Protein AF-A0A918F9F7-F1 (afdb_monomer_lite)

InterPro domains:
  IPR004291 Transposase IS66, central domain [PF03050] (4-45)
  IPR052344 Transposase-related protein [PTHR33678] (3-70)

Radius of gyration: 15.86 Å; chains: 1; bounding box: 32×31×40 Å

pLDDT: mean 92.34, std 6.75, range [60.84, 98.44]

Secondary structure (DSSP, 8-state):
-GGGTTGGGT-TTS-SS-HHHHHHHHHHHHHHHHTT--SSHHHHHHHHHHHHHHHHHHHTT--HHHHHHHT--

Sequence (73 aa):
MLDRVWRFLKDPDSPPTNNAAERSLRTVVMARKVSQCSKHEVGAQTYMRIKSTVETARLRGQDPVAVLTGLMR

Structure (mmCIF, N/CA/C/O backbone):
data_AF-A0A918F9F7-F1
#
_entry.id   AF-A0A918F9F7-F1
#
loop_
_atom_site.group_PDB
_atom_site.id
_atom_site.type_symbol
_atom_site.label_atom_id
_atom_site.label_alt_id
_atom_site.label_comp_id
_atom_site.label_asym_id
_atom_site.label_entity_id
_atom_site.label_seq_id
_atom_site.pdbx_PDB_ins_code
_atom_site.Cartn_x
_atom_site.Cartn_y
_atom_site.Cartn_z
_atom_site.occupancy
_atom_site.B_iso_or_equiv
_atom_site.auth_seq_id
_atom_site.auth_comp_id
_atom_site.auth_asym_id
_atom_site.auth_atom_id
_atom_site.pdbx_PDB_model_num
ATOM 1 N N . MET A 1 1 ? 21.101 -1.817 -4.804 1.00 60.84 1 MET A N 1
ATOM 2 C CA . MET A 1 1 ? 19.921 -0.921 -4.640 1.00 60.84 1 MET A CA 1
ATOM 3 C C . MET A 1 1 ? 19.526 -0.269 -5.965 1.00 60.84 1 MET A C 1
ATOM 5 O O . MET A 1 1 ? 18.346 -0.288 -6.293 1.00 60.84 1 MET A O 1
ATOM 9 N N . LEU A 1 2 ? 20.488 0.236 -6.749 1.00 73.25 2 LEU A N 1
ATOM 10 C CA . LEU A 1 2 ? 20.255 0.830 -8.076 1.00 73.25 2 LEU A CA 1
ATOM 11 C C . LEU A 1 2 ? 19.770 -0.162 -9.149 1.00 73.25 2 LEU A C 1
ATOM 13 O O . LEU A 1 2 ? 19.079 0.252 -10.071 1.00 73.25 2 LEU A O 1
ATOM 17 N N . ASP A 1 3 ? 20.035 -1.466 -9.014 1.00 80.06 3 ASP A N 1
ATOM 18 C CA . ASP A 1 3 ? 19.651 -2.471 -10.026 1.00 80.06 3 ASP A CA 1
ATOM 19 C C . ASP A 1 3 ? 18.148 -2.528 -10.318 1.00 80.06 3 ASP A C 1
ATOM 21 O O . ASP A 1 3 ? 17.742 -2.865 -11.427 1.00 80.06 3 ASP A O 1
ATOM 25 N N . ARG A 1 4 ? 17.305 -2.182 -9.334 1.00 80.00 4 ARG A N 1
ATOM 26 C CA . ARG A 1 4 ? 15.846 -2.143 -9.515 1.00 80.00 4 ARG A CA 1
ATOM 27 C C . ARG A 1 4 ? 15.389 -0.948 -10.347 1.00 80.00 4 ARG A C 1
ATOM 29 O O . ARG A 1 4 ? 14.362 -1.053 -11.005 1.00 80.00 4 ARG A O 1
ATOM 36 N N . VAL A 1 5 ? 16.140 0.154 -10.328 1.00 85.06 5 VAL A N 1
ATOM 37 C CA . VAL A 1 5 ? 15.834 1.356 -11.120 1.00 85.06 5 VAL A CA 1
ATOM 38 C C . VAL A 1 5 ? 15.980 1.044 -12.606 1.00 85.06 5 VAL A C 1
ATOM 40 O O . VAL A 1 5 ? 15.142 1.446 -13.398 1.00 85.06 5 VAL A O 1
ATOM 43 N N . TRP A 1 6 ? 16.980 0.238 -12.968 1.00 89.69 6 TRP A N 1
ATOM 44 C CA . TRP A 1 6 ? 17.279 -0.149 -14.350 1.00 89.69 6 TRP A CA 1
ATOM 45 C C . TRP A 1 6 ? 16.556 -1.414 -14.820 1.00 89.69 6 TRP A C 1
ATOM 47 O O . TRP A 1 6 ? 16.876 -1.944 -15.882 1.00 89.69 6 TRP A O 1
ATOM 57 N N . ARG A 1 7 ? 15.597 -1.940 -14.045 1.00 88.94 7 ARG A N 1
ATOM 58 C CA . ARG A 1 7 ? 14.956 -3.225 -14.361 1.00 88.94 7 ARG A CA 1
ATOM 59 C C . ARG A 1 7 ? 14.247 -3.219 -15.718 1.00 88.94 7 ARG A C 1
ATOM 61 O O . ARG A 1 7 ? 14.317 -4.221 -16.418 1.00 88.94 7 ARG A O 1
ATOM 68 N N . PHE A 1 8 ? 13.669 -2.088 -16.115 1.00 91.06 8 PHE A N 1
ATOM 69 C CA . PHE A 1 8 ? 13.024 -1.910 -17.421 1.00 91.06 8 PHE A CA 1
ATOM 70 C C . PHE A 1 8 ? 13.978 -2.104 -18.617 1.00 91.06 8 PHE A C 1
ATOM 72 O O . PHE A 1 8 ? 13.523 -2.368 -19.721 1.00 91.06 8 PHE A O 1
ATOM 79 N N . LEU A 1 9 ? 15.303 -2.008 -18.417 1.00 93.62 9 LEU A N 1
ATOM 80 C CA . LEU A 1 9 ? 16.294 -2.309 -19.462 1.00 93.62 9 LEU A CA 1
ATOM 81 C C . LEU A 1 9 ? 16.487 -3.817 -19.682 1.00 93.62 9 LEU A C 1
ATOM 83 O O . LEU A 1 9 ? 17.023 -4.221 -20.707 1.00 93.62 9 LEU A O 1
ATOM 87 N N . LYS A 1 10 ? 16.108 -4.644 -18.700 1.00 93.94 10 LYS A N 1
ATOM 88 C CA . LYS A 1 10 ? 16.266 -6.109 -18.723 1.00 93.94 10 LYS A CA 1
ATOM 89 C C . LYS A 1 10 ? 14.938 -6.846 -18.898 1.00 93.94 10 LYS A C 1
ATOM 91 O O . LYS A 1 10 ? 14.943 -8.016 -19.258 1.00 93.94 10 LYS A O 1
ATOM 96 N N . ASP A 1 11 ? 13.831 -6.180 -18.594 1.00 91.81 11 ASP A N 1
ATOM 97 C CA . ASP A 1 11 ? 12.485 -6.738 -18.535 1.00 91.81 11 ASP A CA 1
ATOM 98 C C . ASP A 1 11 ? 11.528 -5.789 -19.280 1.00 91.81 11 ASP A C 1
ATOM 100 O O . ASP A 1 11 ? 11.148 -4.760 -18.711 1.00 91.81 11 ASP A O 1
ATOM 104 N N . PRO A 1 12 ? 11.182 -6.087 -20.549 1.00 90.12 12 PRO A N 1
ATOM 105 C CA . PRO A 1 12 ? 10.336 -5.227 -21.379 1.00 90.12 12 PRO A CA 1
ATOM 106 C C . PRO A 1 12 ? 8.927 -5.009 -20.814 1.00 90.12 12 PRO A C 1
ATOM 108 O O . PRO A 1 12 ? 8.315 -3.98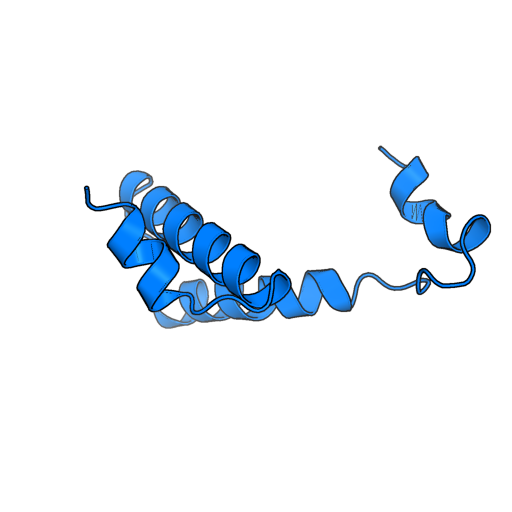0 -21.095 1.00 90.12 12 PRO A O 1
ATOM 111 N N . ASP A 1 13 ? 8.424 -5.945 -20.002 1.00 92.81 13 ASP A N 1
ATOM 112 C CA . ASP A 1 13 ? 7.098 -5.851 -19.379 1.00 92.81 13 ASP A CA 1
ATOM 113 C C . ASP A 1 13 ? 7.096 -4.897 -18.174 1.00 92.81 13 ASP A C 1
ATOM 115 O O . ASP A 1 13 ? 6.044 -4.439 -17.714 1.00 92.81 13 ASP A O 1
ATOM 119 N N . SER A 1 14 ? 8.278 -4.560 -17.648 1.00 90.50 14 SER A N 1
ATOM 120 C CA . SER A 1 14 ? 8.426 -3.586 -16.575 1.00 90.50 14 SER A CA 1
ATOM 121 C C . SER A 1 14 ? 8.418 -2.161 -17.144 1.00 90.50 14 SER A C 1
ATOM 123 O O . SER A 1 14 ? 9.371 -1.767 -17.817 1.00 90.50 14 SER A O 1
ATOM 125 N N . PRO A 1 15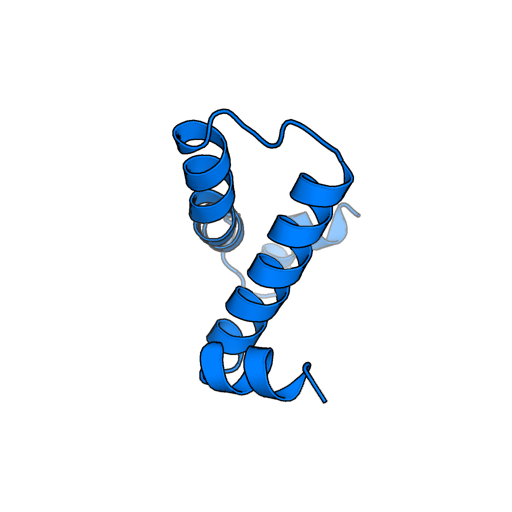 ? 7.429 -1.312 -16.807 1.00 91.19 15 PRO A N 1
ATOM 126 C CA . PRO A 1 15 ? 7.390 0.053 -17.317 1.00 91.19 15 PRO A CA 1
ATOM 127 C C . PRO A 1 15 ? 8.570 0.892 -16.783 1.00 91.19 15 PRO A C 1
ATOM 129 O O . PRO A 1 15 ? 8.943 0.743 -15.615 1.00 91.19 15 PRO A O 1
ATOM 132 N N . PRO A 1 16 ? 9.106 1.850 -17.566 1.00 91.25 16 PRO A N 1
ATOM 133 C CA . PRO A 1 16 ? 10.192 2.745 -17.148 1.00 91.25 16 PRO A CA 1
ATOM 134 C C . PRO A 1 16 ? 9.690 3.886 -16.238 1.00 91.25 16 PRO A C 1
ATOM 136 O O . PRO A 1 16 ? 10.132 5.026 -16.342 1.00 91.25 16 PRO A O 1
ATOM 139 N N . THR A 1 17 ? 8.707 3.618 -15.369 1.00 91.06 17 THR A N 1
ATOM 140 C CA . THR A 1 17 ? 8.083 4.624 -14.491 1.00 91.06 17 THR A CA 1
ATOM 141 C C . THR A 1 17 ? 7.810 4.047 -13.104 1.00 91.06 17 THR A C 1
ATOM 143 O O . THR A 1 17 ? 7.545 2.855 -12.953 1.00 91.06 17 THR A O 1
ATOM 146 N N . ASN A 1 18 ? 7.797 4.899 -12.079 1.00 90.31 18 ASN A N 1
ATOM 147 C CA . ASN A 1 18 ? 7.419 4.526 -10.710 1.00 90.31 18 ASN A CA 1
ATOM 148 C C . ASN A 1 18 ? 5.901 4.672 -10.438 1.00 90.31 18 ASN A C 1
ATOM 150 O O . ASN A 1 18 ? 5.466 4.499 -9.299 1.00 90.31 18 ASN A O 1
ATOM 154 N N . ASN A 1 19 ? 5.086 4.962 -11.462 1.00 92.75 19 ASN A N 1
ATOM 155 C CA . ASN A 1 19 ? 3.665 5.318 -11.341 1.00 92.75 19 ASN A CA 1
ATOM 156 C C . ASN A 1 19 ? 2.844 4.311 -10.522 1.00 92.75 19 ASN A C 1
ATOM 158 O O . ASN A 1 19 ? 1.920 4.682 -9.795 1.00 92.75 19 ASN A O 1
ATOM 162 N N . ALA A 1 20 ? 3.157 3.018 -10.633 1.00 89.62 20 ALA A N 1
ATOM 163 C CA . ALA A 1 20 ? 2.499 1.980 -9.846 1.00 89.62 20 ALA A CA 1
ATOM 164 C C . ALA A 1 20 ? 2.742 2.158 -8.336 1.00 89.62 20 ALA A C 1
ATOM 166 O O . ALA A 1 20 ? 1.789 2.096 -7.559 1.00 89.62 20 ALA A O 1
ATOM 167 N N . ALA A 1 21 ? 3.985 2.445 -7.940 1.00 88.62 21 ALA A N 1
ATOM 168 C CA . ALA A 1 21 ? 4.357 2.694 -6.551 1.00 88.62 21 ALA A CA 1
ATOM 169 C C . ALA A 1 21 ? 3.791 4.028 -6.038 1.00 88.62 21 ALA A C 1
ATOM 171 O O . ALA A 1 21 ? 3.263 4.096 -4.932 1.00 88.62 21 ALA A O 1
ATOM 172 N N . GLU A 1 22 ? 3.823 5.090 -6.844 1.00 93.62 22 GLU A N 1
ATOM 173 C CA . GLU A 1 22 ? 3.242 6.375 -6.435 1.00 93.62 22 GLU A CA 1
ATOM 174 C C . GLU A 1 22 ? 1.725 6.289 -6.236 1.00 93.62 22 GLU A C 1
ATOM 176 O O . GLU A 1 22 ? 1.186 6.818 -5.261 1.00 93.62 22 GLU A O 1
ATOM 181 N N . ARG A 1 23 ? 1.017 5.584 -7.131 1.00 93.06 23 ARG A N 1
ATOM 182 C CA . ARG A 1 23 ? -0.430 5.358 -6.993 1.00 93.06 23 ARG A CA 1
ATOM 183 C C . ARG A 1 23 ? -0.771 4.602 -5.714 1.00 93.06 23 ARG A C 1
ATOM 185 O O . ARG A 1 23 ? -1.727 4.996 -5.046 1.00 93.06 23 ARG A O 1
ATOM 192 N N . SER A 1 24 ? -0.014 3.561 -5.361 1.00 90.62 24 SER A N 1
ATOM 193 C CA . SER A 1 24 ? -0.276 2.800 -4.133 1.00 90.62 24 SER A CA 1
ATOM 194 C C . SER A 1 24 ? -0.029 3.648 -2.878 1.00 90.62 24 SER A C 1
ATOM 196 O O . SER A 1 24 ? -0.838 3.629 -1.946 1.00 90.62 24 SER A O 1
ATOM 198 N N . LEU A 1 25 ? 1.016 4.483 -2.880 1.00 91.31 25 LEU A N 1
ATOM 199 C CA . LEU A 1 25 ? 1.341 5.380 -1.767 1.00 91.31 25 LEU A CA 1
ATOM 200 C C . LEU A 1 25 ? 0.378 6.567 -1.629 1.00 91.31 25 LEU A C 1
ATOM 202 O O . LEU A 1 25 ? 0.166 7.045 -0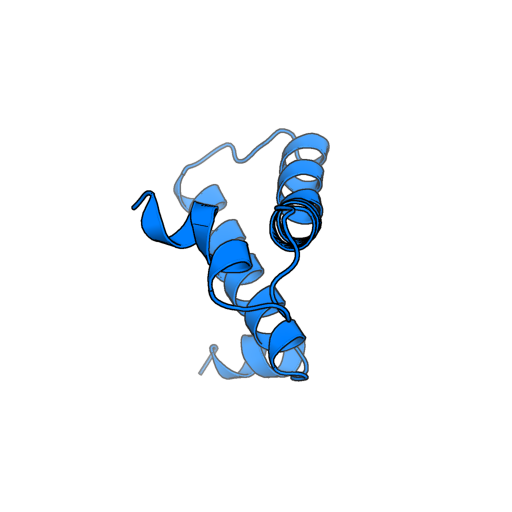.511 1.00 91.31 25 LEU A O 1
ATOM 206 N N . ARG A 1 26 ? -0.251 7.031 -2.718 1.00 94.31 26 ARG A N 1
ATOM 207 C CA . ARG A 1 26 ? -1.123 8.221 -2.708 1.00 94.31 26 ARG A CA 1
ATOM 208 C C . ARG A 1 26 ? -2.209 8.149 -1.638 1.00 94.31 26 ARG A C 1
ATOM 210 O O . ARG A 1 26 ? -2.435 9.125 -0.930 1.00 94.31 26 ARG A O 1
ATOM 217 N N . THR A 1 27 ? -2.841 6.990 -1.469 1.00 92.50 27 THR A N 1
ATOM 218 C CA . THR A 1 27 ? -3.896 6.807 -0.459 1.00 92.50 27 THR A CA 1
ATOM 219 C C . THR A 1 27 ? -3.370 6.996 0.965 1.00 92.50 27 THR A C 1
ATOM 221 O O . THR A 1 27 ? -4.048 7.580 1.805 1.00 92.50 27 THR A O 1
ATOM 224 N N . VAL A 1 28 ? -2.142 6.547 1.235 1.00 93.62 28 VAL A N 1
ATOM 225 C CA . VAL A 1 28 ? -1.484 6.688 2.543 1.00 93.62 28 VAL A CA 1
ATOM 226 C C . VAL A 1 28 ? -1.162 8.155 2.827 1.00 93.62 28 VAL A C 1
ATOM 228 O O . VAL A 1 28 ? -1.456 8.653 3.913 1.00 93.62 28 VAL A O 1
ATOM 231 N N . VAL A 1 29 ? -0.613 8.862 1.835 1.00 94.31 29 VAL A N 1
ATOM 232 C CA . VAL A 1 29 ? -0.269 10.289 1.939 1.00 94.31 29 VAL A CA 1
ATOM 233 C C . VAL A 1 29 ? -1.520 11.145 2.131 1.00 94.31 29 VAL A C 1
ATOM 235 O O . VAL A 1 29 ? -1.534 12.026 2.991 1.00 94.31 29 VAL A O 1
ATOM 238 N N . MET A 1 30 ? -2.589 10.865 1.379 1.00 96.25 30 MET A N 1
ATOM 239 C CA . MET A 1 30 ? -3.869 11.563 1.526 1.00 96.25 30 MET A CA 1
ATOM 240 C C . MET A 1 30 ? -4.465 11.350 2.916 1.00 96.25 30 MET A C 1
ATOM 242 O O . MET A 1 30 ? -4.804 12.333 3.566 1.00 96.25 30 MET A O 1
ATOM 246 N N . ALA A 1 31 ? -4.526 10.106 3.404 1.00 93.94 31 ALA A N 1
ATOM 247 C CA . ALA A 1 31 ? -5.023 9.801 4.746 1.00 93.94 31 ALA A CA 1
ATOM 248 C C . ALA A 1 31 ? -4.237 10.557 5.829 1.00 93.94 31 ALA A C 1
ATOM 250 O O . ALA A 1 31 ? -4.819 11.212 6.688 1.00 93.94 31 ALA A O 1
ATOM 251 N N . ARG A 1 32 ? -2.900 10.560 5.732 1.00 93.94 32 ARG A N 1
ATOM 252 C CA . ARG A 1 32 ? -2.042 11.324 6.645 1.00 93.94 32 ARG A CA 1
ATOM 253 C C . ARG A 1 32 ? -2.362 12.822 6.604 1.00 93.94 32 ARG A C 1
ATOM 255 O O . ARG A 1 32 ? -2.404 13.456 7.654 1.00 93.94 32 ARG A O 1
ATOM 262 N N . LYS A 1 33 ? -2.588 13.385 5.413 1.00 95.00 33 LYS A N 1
ATOM 263 C CA . LYS A 1 33 ? -2.905 14.808 5.232 1.00 95.00 33 LYS A CA 1
ATOM 264 C C . LYS A 1 33 ? -4.254 15.178 5.854 1.00 95.00 33 LYS A C 1
ATOM 266 O O . LYS A 1 33 ? -4.320 16.154 6.593 1.00 95.00 33 LYS A O 1
ATOM 271 N N . VAL A 1 34 ? -5.309 14.407 5.580 1.00 96.75 34 VAL A N 1
ATOM 272 C CA . VAL A 1 34 ? -6.669 14.719 6.062 1.00 96.75 34 VAL A CA 1
ATOM 273 C C . VAL A 1 34 ? -6.845 14.452 7.557 1.00 96.75 34 VAL A C 1
ATOM 275 O O . VAL A 1 34 ? -7.623 15.139 8.206 1.00 96.75 34 VAL A O 1
ATOM 278 N N . SER A 1 35 ? -6.091 13.509 8.127 1.00 92.06 35 SER A N 1
ATOM 279 C CA . SER A 1 35 ? -6.147 13.173 9.557 1.00 92.06 35 SER A CA 1
ATOM 280 C C . SER A 1 35 ? -5.175 13.977 10.432 1.00 92.06 35 SER A C 1
ATOM 282 O O . SER A 1 35 ? -4.986 13.622 11.590 1.00 92.06 35 SER A O 1
ATOM 284 N N . GLN A 1 36 ? -4.545 15.035 9.901 1.00 93.56 36 GLN A N 1
ATOM 285 C CA . GLN A 1 36 ? -3.527 15.836 10.604 1.00 93.56 36 GLN A CA 1
ATOM 286 C C . GLN A 1 36 ? -2.331 15.018 11.133 1.00 93.56 36 GLN A C 1
ATOM 288 O O . GLN A 1 36 ? -1.761 15.328 12.176 1.00 93.56 36 GLN A O 1
ATOM 293 N N . CYS A 1 37 ? -1.907 14.005 10.374 1.00 91.81 37 CYS A N 1
ATOM 294 C CA . CYS A 1 37 ? -0.857 13.051 10.740 1.00 91.81 37 CYS A CA 1
ATOM 295 C C . CYS A 1 37 ? -1.160 12.218 12.001 1.00 91.81 37 CYS A C 1
ATOM 297 O O . CYS A 1 37 ? -2.106 12.446 12.749 1.00 91.81 37 CYS A O 1
ATOM 299 N N . SER A 1 38 ? -0.335 11.200 12.242 1.00 92.75 38 SER A N 1
ATOM 300 C CA . SER A 1 38 ? -0.367 10.462 13.504 1.00 92.75 38 SER A CA 1
ATOM 301 C C . SER A 1 38 ? 0.293 11.294 14.602 1.00 92.75 38 SER A C 1
ATOM 303 O O . SER A 1 38 ? 1.404 11.784 14.420 1.00 92.75 38 SER A O 1
ATOM 305 N N . LYS A 1 39 ? -0.375 11.419 15.752 1.00 94.12 39 LYS A N 1
ATOM 306 C CA . LYS A 1 39 ? 0.154 12.137 16.928 1.00 94.12 39 LYS A CA 1
ATOM 307 C C . LYS A 1 39 ? 1.122 11.296 17.770 1.00 94.12 39 LYS A C 1
ATOM 309 O O . LYS A 1 39 ? 1.833 11.837 18.603 1.00 94.12 39 LYS A O 1
ATOM 314 N N . HIS A 1 40 ? 1.134 9.980 17.550 1.00 95.31 40 HIS A N 1
ATOM 315 C CA . HIS A 1 40 ? 1.957 9.020 18.281 1.00 95.31 40 HIS A CA 1
ATOM 316 C C . HIS A 1 40 ? 2.508 7.962 17.324 1.00 95.31 40 HIS A C 1
ATOM 318 O O . HIS A 1 40 ? 1.797 7.516 16.417 1.00 95.31 40 HIS A O 1
ATOM 324 N N . GLU A 1 41 ? 3.735 7.512 17.584 1.00 96.50 41 GLU A N 1
ATOM 325 C CA . GLU A 1 41 ? 4.430 6.485 16.797 1.00 96.50 41 GLU A CA 1
ATOM 3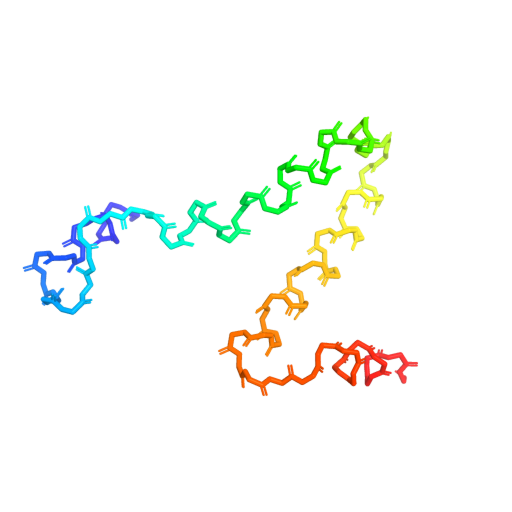26 C C . GLU A 1 41 ? 3.638 5.170 16.741 1.00 96.50 41 GLU A C 1
ATOM 328 O O . GLU A 1 41 ? 3.440 4.597 15.673 1.00 96.50 41 GLU A O 1
ATOM 333 N N . VAL A 1 42 ? 3.070 4.739 17.873 1.00 97.19 42 VAL A N 1
ATOM 334 C CA . VAL A 1 42 ? 2.230 3.529 17.949 1.00 97.19 42 VAL A CA 1
ATOM 335 C C . VAL A 1 42 ? 1.029 3.619 17.002 1.00 97.19 42 VAL A C 1
ATOM 337 O O . VAL A 1 42 ? 0.702 2.653 16.310 1.00 97.19 42 VAL A O 1
ATOM 340 N N . GLY A 1 43 ? 0.392 4.791 16.915 1.00 94.62 43 GLY A N 1
ATOM 341 C CA . GLY A 1 43 ? -0.723 5.021 15.996 1.00 94.62 43 GLY A CA 1
ATOM 342 C C . GLY A 1 43 ? -0.283 4.984 14.531 1.00 94.62 43 GLY A C 1
ATOM 343 O O . GLY A 1 43 ? -0.971 4.392 13.699 1.00 94.62 43 GLY A O 1
ATOM 344 N N . ALA A 1 44 ? 0.886 5.555 14.220 1.00 94.62 44 ALA A N 1
ATOM 345 C CA . ALA A 1 44 ? 1.466 5.509 12.879 1.00 94.62 44 ALA A CA 1
ATOM 346 C C . ALA A 1 44 ? 1.765 4.066 12.448 1.00 94.62 44 ALA A C 1
ATOM 348 O O . ALA A 1 44 ? 1.352 3.641 11.368 1.00 94.62 44 ALA A O 1
ATOM 349 N N . GLN A 1 45 ? 2.413 3.286 13.316 1.00 96.31 45 GLN A N 1
ATOM 350 C CA . GLN A 1 45 ? 2.729 1.885 13.045 1.00 96.31 45 GLN A CA 1
ATOM 351 C C . GLN A 1 45 ? 1.474 1.027 12.900 1.00 96.31 45 GLN A C 1
ATOM 353 O O . GLN A 1 45 ? 1.400 0.204 11.989 1.00 96.31 45 GLN A O 1
ATOM 358 N N . THR A 1 46 ? 0.469 1.238 13.752 1.00 94.75 46 THR A N 1
ATOM 359 C CA . THR A 1 46 ? -0.809 0.515 13.676 1.00 94.75 46 THR A CA 1
ATOM 360 C C . THR A 1 46 ? -1.496 0.771 12.337 1.00 94.75 46 THR A C 1
ATOM 362 O O . THR A 1 46 ? -1.851 -0.176 11.632 1.00 94.75 46 THR A O 1
ATOM 365 N N . TYR A 1 47 ? -1.606 2.041 11.935 1.00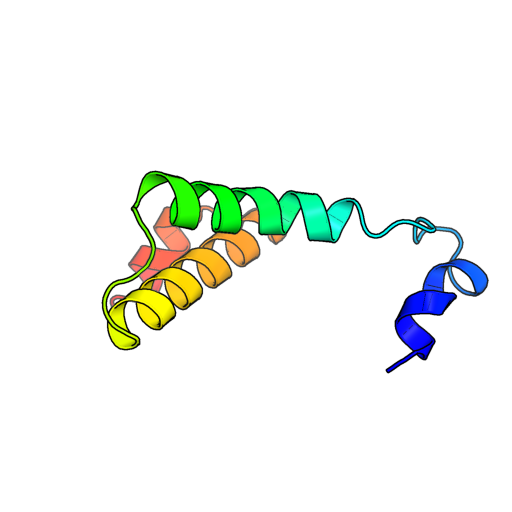 94.62 47 TYR A N 1
ATOM 366 C CA . TYR A 1 47 ? -2.166 2.415 10.639 1.00 94.62 47 TYR A CA 1
ATOM 367 C C . TYR A 1 47 ? -1.384 1.790 9.474 1.00 94.62 47 TYR A C 1
ATOM 369 O O . TYR A 1 47 ? -1.982 1.195 8.578 1.00 94.62 47 TYR A O 1
ATOM 377 N N . MET A 1 48 ? -0.049 1.863 9.508 1.00 94.88 48 MET A N 1
ATOM 378 C CA . MET A 1 48 ? 0.809 1.295 8.464 1.00 94.88 48 MET A CA 1
ATOM 379 C C . MET A 1 48 ? 0.671 -0.227 8.348 1.00 94.88 48 MET A C 1
ATOM 381 O O . MET A 1 48 ? 0.618 -0.739 7.230 1.00 94.88 48 MET A O 1
ATOM 385 N N . ARG A 1 49 ? 0.561 -0.954 9.468 1.00 95.56 49 ARG A N 1
ATOM 386 C CA . ARG A 1 49 ? 0.349 -2.412 9.471 1.00 95.56 49 ARG A CA 1
ATOM 387 C C . ARG A 1 49 ? -0.983 -2.780 8.827 1.00 95.56 49 ARG A C 1
ATOM 389 O O . ARG A 1 49 ? -0.995 -3.568 7.886 1.00 95.56 49 ARG A O 1
ATOM 396 N N . ILE A 1 50 ? -2.079 -2.160 9.267 1.00 95.31 50 ILE A N 1
ATOM 397 C CA . ILE A 1 50 ? -3.418 -2.410 8.708 1.00 95.31 50 ILE A CA 1
ATOM 398 C C . ILE A 1 50 ? -3.430 -2.095 7.210 1.00 95.31 50 ILE A C 1
ATOM 400 O O . ILE A 1 50 ? -3.862 -2.914 6.401 1.00 95.31 50 ILE A O 1
ATOM 404 N N . LYS A 1 51 ? -2.913 -0.925 6.823 1.00 95.12 51 LYS A N 1
ATOM 405 C CA . LYS A 1 51 ? -2.896 -0.485 5.427 1.00 95.12 51 LYS A CA 1
ATOM 406 C C . LYS A 1 51 ? -2.067 -1.417 4.542 1.00 95.12 51 LYS A C 1
ATOM 408 O O . LYS A 1 51 ? -2.533 -1.783 3.469 1.00 95.12 51 LYS A O 1
ATOM 413 N N . SER A 1 52 ? -0.887 -1.834 4.998 1.00 95.12 52 SER A N 1
ATOM 414 C CA . SER A 1 52 ? -0.029 -2.788 4.282 1.00 95.12 52 SER A CA 1
ATOM 415 C C . SER A 1 52 ? -0.727 -4.134 4.055 1.00 95.12 52 SER A C 1
ATOM 417 O O . SER A 1 52 ? -0.739 -4.645 2.931 1.00 95.12 52 SER A O 1
ATOM 419 N N . THR A 1 53 ? -1.381 -4.677 5.089 1.00 96.50 53 THR A N 1
ATOM 420 C CA . THR A 1 53 ? -2.155 -5.923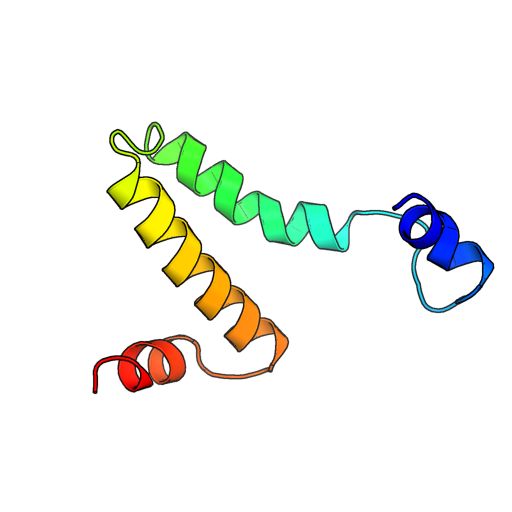 4.985 1.00 96.50 53 THR A CA 1
ATOM 421 C C . THR A 1 53 ? -3.303 -5.785 3.986 1.00 96.50 53 THR A C 1
ATOM 423 O O . THR A 1 53 ? -3.472 -6.645 3.124 1.00 96.50 53 THR A O 1
ATOM 426 N N . VAL A 1 54 ? -4.049 -4.677 4.041 1.00 95.94 54 VAL A N 1
ATOM 427 C CA . VAL A 1 54 ? -5.163 -4.405 3.120 1.00 95.94 54 VAL A CA 1
ATOM 428 C C . VAL A 1 54 ? -4.694 -4.301 1.667 1.00 95.94 54 VAL A C 1
ATOM 430 O O . VAL A 1 54 ? -5.305 -4.905 0.788 1.00 95.94 54 VAL A O 1
ATOM 433 N N . GLU A 1 55 ? -3.617 -3.561 1.386 1.00 94.62 55 GLU A N 1
ATOM 434 C CA . GLU A 1 55 ? -3.093 -3.450 0.016 1.00 94.62 55 GLU A CA 1
ATOM 435 C C . GLU A 1 55 ? -2.552 -4.789 -0.493 1.00 94.62 55 GLU A C 1
ATOM 437 O O . GLU A 1 55 ? -2.772 -5.148 -1.648 1.00 94.62 55 GLU A O 1
ATOM 442 N N . THR A 1 56 ? -1.916 -5.574 0.377 1.00 95.56 56 THR A N 1
ATOM 443 C CA . THR A 1 56 ? -1.448 -6.921 0.027 1.00 95.56 56 THR A CA 1
ATOM 444 C C . THR A 1 56 ? -2.614 -7.853 -0.308 1.00 95.56 56 THR A C 1
ATOM 446 O O . THR A 1 56 ? -2.542 -8.576 -1.300 1.00 95.56 56 THR A O 1
ATOM 449 N N . ALA A 1 57 ? -3.703 -7.817 0.470 1.00 97.12 57 ALA A N 1
ATOM 450 C CA . ALA A 1 57 ? -4.913 -8.591 0.191 1.00 97.12 57 ALA A CA 1
ATOM 451 C C . ALA A 1 57 ? -5.511 -8.218 -1.176 1.00 97.12 57 ALA A C 1
ATOM 453 O O . ALA A 1 57 ? -5.776 -9.098 -1.993 1.00 97.12 57 ALA A O 1
ATOM 454 N N . ARG A 1 58 ? -5.615 -6.915 -1.475 1.00 95.06 58 ARG A N 1
ATOM 455 C CA . ARG A 1 58 ? -6.100 -6.417 -2.775 1.00 95.06 58 ARG A CA 1
ATOM 456 C C . ARG A 1 58 ? -5.237 -6.886 -3.941 1.00 95.06 58 ARG A C 1
ATOM 458 O O . ARG A 1 58 ? -5.776 -7.372 -4.929 1.00 95.06 58 ARG A O 1
ATOM 465 N N . LEU A 1 59 ? -3.911 -6.789 -3.818 1.00 94.50 59 LEU A N 1
ATOM 466 C CA . LEU A 1 59 ? -2.973 -7.256 -4.849 1.00 94.50 59 LEU A CA 1
ATOM 467 C C . LEU A 1 59 ? -3.079 -8.765 -5.109 1.00 94.50 59 LEU A C 1
ATOM 469 O O . LEU A 1 59 ? -2.766 -9.218 -6.204 1.00 94.50 59 LEU A O 1
ATOM 473 N N . ARG A 1 60 ? -3.525 -9.537 -4.113 1.00 97.25 60 ARG A N 1
ATOM 474 C CA . ARG A 1 60 ? -3.748 -10.986 -4.209 1.00 97.25 60 ARG A CA 1
ATOM 475 C C . ARG A 1 60 ? -5.177 -11.366 -4.613 1.00 97.25 60 ARG A C 1
ATOM 477 O O . ARG A 1 60 ? -5.478 -12.554 -4.645 1.00 97.25 60 ARG A O 1
ATOM 484 N N . GLY A 1 61 ? -6.057 -10.399 -4.881 1.00 97.81 61 GLY A N 1
ATOM 485 C CA . GLY A 1 61 ? -7.464 -10.664 -5.202 1.00 97.81 61 GLY A CA 1
ATOM 486 C C . GLY A 1 61 ? -8.279 -11.219 -4.027 1.00 97.81 61 GLY A C 1
ATOM 487 O O . GLY A 1 61 ? -9.269 -11.910 -4.241 1.00 97.81 61 GLY A O 1
ATOM 488 N N . GLN A 1 62 ? -7.857 -10.955 -2.790 1.00 98.44 62 GLN A N 1
ATOM 489 C CA . GLN A 1 62 ? -8.530 -11.407 -1.570 1.00 98.44 62 GLN A CA 1
ATOM 490 C C . GLN A 1 62 ? -9.433 -10.307 -1.004 1.00 98.44 62 GLN A C 1
ATOM 492 O O . GLN A 1 62 ? -9.122 -9.122 -1.142 1.00 98.44 62 GLN A O 1
ATOM 497 N N . ASP A 1 63 ? -10.506 -10.694 -0.306 1.00 97.94 63 ASP A N 1
ATOM 498 C CA . ASP A 1 63 ? -11.297 -9.753 0.490 1.00 97.94 63 ASP A CA 1
ATOM 499 C C . ASP A 1 63 ? -10.465 -9.237 1.683 1.00 97.94 63 ASP A C 1
ATOM 501 O O . ASP A 1 63 ? -10.115 -10.021 2.574 1.00 97.94 63 ASP A O 1
ATOM 505 N N . PRO A 1 64 ? -10.147 -7.929 1.748 1.00 97.19 64 PRO A N 1
ATOM 506 C CA . PRO A 1 64 ? -9.357 -7.378 2.840 1.00 97.19 64 PRO A CA 1
ATOM 507 C C . PRO A 1 64 ? -10.030 -7.510 4.208 1.00 97.19 64 PRO A C 1
ATOM 509 O O . PRO A 1 64 ? -9.322 -7.598 5.210 1.00 97.19 64 PRO A O 1
ATOM 512 N N . VAL A 1 65 ? -11.367 -7.516 4.268 1.00 96.94 65 VAL A N 1
ATOM 513 C CA . VAL A 1 65 ? -12.095 -7.651 5.538 1.00 96.94 65 VAL A CA 1
ATOM 514 C C . VAL A 1 65 ? -11.923 -9.066 6.074 1.00 96.94 65 VAL A C 1
ATOM 516 O O . VAL A 1 65 ? -11.450 -9.224 7.198 1.00 96.94 65 VAL A O 1
ATOM 519 N N . ALA A 1 66 ? -12.185 -10.088 5.253 1.00 97.75 66 ALA A N 1
ATOM 520 C CA . ALA A 1 66 ? -11.934 -11.480 5.620 1.00 97.75 66 ALA A CA 1
ATOM 521 C C . ALA A 1 66 ? -10.480 -11.726 6.064 1.00 97.75 66 ALA A C 1
ATOM 523 O O . ALA A 1 66 ? -10.254 -12.416 7.060 1.00 97.75 66 ALA A O 1
ATOM 524 N N . VAL A 1 67 ? -9.495 -11.134 5.372 1.00 97.81 67 VAL A N 1
ATOM 525 C CA . VAL A 1 67 ? -8.077 -11.232 5.760 1.00 97.81 67 VAL A CA 1
ATOM 526 C C . VAL A 1 67 ? -7.837 -10.619 7.140 1.00 97.81 67 VAL A C 1
ATOM 528 O O . VAL A 1 67 ? -7.229 -11.269 7.986 1.00 97.81 67 VAL A O 1
ATOM 531 N N . LEU A 1 68 ? -8.317 -9.398 7.396 1.00 96.62 68 LEU A N 1
ATOM 532 C CA . LEU A 1 68 ? -8.121 -8.731 8.687 1.00 96.62 68 LEU A CA 1
ATOM 533 C C . LEU A 1 68 ? -8.819 -9.469 9.834 1.00 96.62 68 LEU A C 1
ATOM 535 O O . LEU A 1 68 ? -8.198 -9.703 10.868 1.00 96.62 68 LEU A O 1
ATOM 539 N N . THR A 1 69 ? -10.076 -9.879 9.654 1.00 96.81 69 THR A N 1
ATOM 540 C CA . THR A 1 69 ? -10.821 -10.645 10.665 1.00 96.81 69 THR A CA 1
ATOM 541 C C . THR A 1 69 ? -10.170 -12.002 10.931 1.00 96.81 69 THR A C 1
ATOM 543 O O . THR A 1 69 ? -10.152 -12.469 12.067 1.00 96.81 69 THR A O 1
ATOM 546 N N . GLY A 1 70 ? -9.569 -12.622 9.912 1.00 96.44 70 GLY A N 1
ATOM 547 C CA . GLY A 1 70 ? -8.832 -13.873 10.061 1.00 96.44 70 GLY A CA 1
ATOM 548 C C . GLY A 1 70 ? -7.603 -13.787 10.972 1.00 96.44 70 GLY A C 1
ATOM 549 O O . GLY A 1 70 ? -7.219 -14.812 11.529 1.00 96.44 70 GLY A O 1
ATOM 550 N N . LEU A 1 71 ? -7.027 -12.590 11.149 1.00 93.06 71 LEU A N 1
ATOM 551 C CA . LEU A 1 71 ? -5.871 -12.325 12.017 1.00 93.06 71 LEU A CA 1
ATOM 552 C C . LEU A 1 71 ? -6.247 -12.072 13.485 1.00 93.06 71 LEU A C 1
ATOM 554 O O . LEU A 1 71 ? -5.357 -12.005 14.324 1.00 93.06 71 LEU A O 1
ATOM 558 N N . MET A 1 72 ? -7.534 -11.898 13.800 1.00 85.75 72 MET A N 1
ATOM 559 C CA . MET A 1 72 ? -8.021 -11.619 15.160 1.00 85.75 72 MET A CA 1
ATOM 560 C C . MET A 1 72 ? -8.236 -12.888 16.005 1.00 85.75 72 MET A C 1
ATOM 562 O O . MET A 1 72 ? -8.926 -12.829 17.021 1.00 85.75 72 MET A O 1
ATOM 566 N N . ARG A 1 73 ? -7.709 -14.030 15.557 1.00 61.47 73 ARG A N 1
ATOM 567 C CA . ARG A 1 73 ? -7.838 -15.328 16.226 1.00 61.47 73 ARG A CA 1
ATOM 568 C C . ARG A 1 73 ? -6.698 -15.587 17.197 1.00 61.47 73 ARG A C 1
ATOM 570 O O . ARG A 1 73 ? -5.559 -15.193 16.867 1.00 61.47 73 ARG A O 1
#

Organism: NCBI:txid1848197

Foldseek 3Di:
DCCVQCVCVVDVVDDNDCVVVCVLCVVVVVVCVVVVHDPDPVVVVVVVVLSVQQVVCVVVVHDSVCSVVVVVD